Protein AF-A0A7J2VD53-F1 (afdb_monomer)

Secondary structure (DSSP, 8-state):
-EEEEEEEEEEEEEEEEEEEEEEEEEEEEEEEEEEEEEEEEEEEEEEEEEEEEEEEEEEEEEEEEEEEEEEEEESSSPEEEEEEEEEEEEEESEEEEEEEEEEEEE-TT-EEEEEEEEEEEEE--S--EEEEES-EEEEEE-SSPP--

pLDDT: mean 93.85, std 7.73, range [50.12, 98.62]

Nearest PDB structures (foldseek):
  3ljy-assembly2_B  TM=4.224E-01  e=1.407E+00  Parabacteroides distasonis ATCC 8503
  6jlz-assembly1_E  TM=1.731E-01  e=1.948E+00  Schizosaccharomyces pombe 972h-
  3jqy-assembly1_C  TM=2.004E-01  e=5.770E+00  Escherichia coli

Structure (mmCIF, N/CA/C/O backbone):
data_AF-A0A7J2VD53-F1
#
_entry.id   AF-A0A7J2VD53-F1
#
loop_
_atom_site.group_PDB
_atom_site.id
_atom_site.type_symbol
_atom_site.label_atom_id
_atom_site.label_alt_id
_atom_site.label_comp_id
_atom_site.label_asym_id
_atom_site.label_entity_id
_atom_site.label_seq_id
_atom_site.pdbx_PDB_ins_code
_atom_site.Cartn_x
_atom_site.Cartn_y
_atom_site.Cartn_z
_atom_site.occupancy
_atom_site.B_iso_or_equiv
_atom_site.auth_seq_id
_atom_site.auth_comp_id
_atom_site.auth_asym_id
_atom_site.auth_atom_id
_atom_site.pdbx_PDB_model_num
ATOM 1 N N . MET A 1 1 ? 3.029 -14.229 -15.693 1.00 89.62 1 MET A N 1
ATOM 2 C CA . MET A 1 1 ? 3.879 -13.665 -14.631 1.00 89.62 1 MET A CA 1
ATOM 3 C C . MET A 1 1 ? 4.958 -12.843 -15.302 1.00 89.62 1 MET A C 1
ATOM 5 O O . MET A 1 1 ? 5.654 -13.369 -16.166 1.00 89.62 1 MET A O 1
ATOM 9 N N . VAL A 1 2 ? 5.121 -11.593 -14.882 1.00 94.50 2 VAL A N 1
ATOM 10 C CA . VAL A 1 2 ? 6.149 -10.672 -15.372 1.00 94.50 2 VAL A CA 1
ATOM 11 C C . VAL A 1 2 ? 7.094 -10.297 -14.232 1.00 94.50 2 VAL A C 1
ATOM 13 O O . VAL A 1 2 ? 6.665 -9.912 -13.143 1.00 94.50 2 VAL A O 1
ATOM 16 N N . TYR A 1 3 ? 8.395 -10.404 -14.504 1.00 95.19 3 TYR A N 1
ATOM 17 C CA . TYR A 1 3 ? 9.469 -9.974 -13.612 1.00 95.19 3 TYR A CA 1
ATOM 18 C C . TYR A 1 3 ? 10.210 -8.792 -14.235 1.00 95.19 3 TYR A C 1
ATOM 20 O O . TYR A 1 3 ? 10.767 -8.903 -15.326 1.00 95.19 3 TYR A O 1
ATOM 28 N N . LEU A 1 4 ? 10.210 -7.660 -13.538 1.00 94.50 4 LEU A N 1
ATOM 29 C CA . LEU A 1 4 ? 10.828 -6.416 -13.976 1.00 94.50 4 LEU A CA 1
ATOM 30 C C . LEU A 1 4 ? 11.937 -6.040 -12.997 1.00 94.50 4 LEU A C 1
ATOM 32 O O . LEU A 1 4 ? 11.702 -5.931 -11.793 1.00 94.50 4 LEU A O 1
ATOM 36 N N . GLN A 1 5 ? 13.143 -5.813 -13.510 1.00 94.38 5 GLN A N 1
ATOM 37 C CA . GLN A 1 5 ? 14.304 -5.483 -12.691 1.00 94.38 5 GLN A CA 1
ATOM 38 C C . GLN A 1 5 ? 15.022 -4.242 -13.218 1.00 94.38 5 GLN A C 1
ATOM 40 O O . GLN A 1 5 ? 15.177 -4.058 -14.422 1.00 94.38 5 GLN A O 1
ATOM 45 N N . GLY A 1 6 ? 15.511 -3.408 -12.301 1.00 92.88 6 GLY A N 1
ATOM 46 C CA . GLY A 1 6 ? 16.304 -2.228 -12.635 1.00 92.88 6 GLY A CA 1
ATOM 47 C C . GLY A 1 6 ? 15.446 -0.973 -12.760 1.00 92.88 6 GLY A C 1
ATOM 48 O O . GLY A 1 6 ? 14.635 -0.696 -11.879 1.00 92.88 6 GLY A O 1
ATOM 49 N N . TYR A 1 7 ? 15.679 -0.170 -13.799 1.00 93.12 7 TYR A N 1
ATOM 50 C CA . TYR A 1 7 ? 14.905 1.046 -14.060 1.00 93.12 7 TYR A CA 1
ATOM 51 C C . TYR A 1 7 ? 13.794 0.747 -15.068 1.00 93.12 7 TYR A C 1
ATOM 53 O O . TYR A 1 7 ? 14.050 0.592 -16.259 1.00 93.12 7 TYR A O 1
ATOM 61 N N . VAL A 1 8 ? 12.563 0.664 -14.576 1.00 91.69 8 VAL A N 1
ATOM 62 C CA . VAL A 1 8 ? 11.363 0.352 -15.350 1.00 91.69 8 VAL A CA 1
ATOM 63 C C . VAL A 1 8 ? 10.634 1.652 -15.649 1.00 91.69 8 VAL A C 1
ATOM 65 O O . VAL A 1 8 ? 10.169 2.333 -14.732 1.00 91.69 8 VAL A O 1
ATOM 68 N N . ARG A 1 9 ? 10.516 1.993 -16.932 1.00 92.44 9 ARG A N 1
ATOM 69 C CA . ARG A 1 9 ? 9.777 3.169 -17.399 1.00 92.44 9 ARG A CA 1
ATOM 70 C C . ARG A 1 9 ? 8.769 2.749 -18.457 1.00 92.44 9 ARG A C 1
ATOM 72 O O . ARG A 1 9 ? 9.011 2.900 -19.647 1.00 92.44 9 ARG A O 1
ATOM 79 N N . GLU A 1 10 ? 7.650 2.223 -17.987 1.00 83.94 10 GLU A N 1
ATOM 80 C CA . GLU A 1 10 ? 6.592 1.662 -18.824 1.00 83.94 10 GLU A CA 1
ATOM 81 C C . GLU A 1 10 ? 5.295 2.427 -18.614 1.00 83.94 10 GLU A C 1
ATOM 83 O O . GLU A 1 10 ? 4.917 2.722 -17.481 1.00 83.94 10 GLU A O 1
ATOM 88 N N . GLY A 1 11 ? 4.576 2.731 -19.694 1.00 89.75 11 GLY A N 1
ATOM 89 C CA . GLY A 1 11 ? 3.290 3.419 -19.583 1.00 89.75 11 GLY A CA 1
ATOM 90 C C . GLY A 1 11 ? 2.269 2.591 -18.801 1.00 89.75 11 GLY A C 1
ATOM 91 O O . GLY A 1 11 ? 1.622 3.112 -17.894 1.00 89.75 11 GLY A O 1
ATOM 92 N N . ILE A 1 12 ? 2.153 1.306 -19.143 1.00 95.62 12 ILE A N 1
ATOM 93 C CA . ILE A 1 12 ? 1.174 0.371 -18.587 1.00 95.62 12 ILE A CA 1
ATOM 94 C C . ILE A 1 12 ? 1.851 -0.986 -18.399 1.00 95.62 12 ILE A C 1
ATOM 96 O O . ILE A 1 12 ? 2.470 -1.497 -19.328 1.00 95.62 12 ILE A O 1
ATOM 100 N N . ILE A 1 13 ? 1.687 -1.585 -17.224 1.00 96.56 13 ILE A N 1
ATOM 101 C CA . ILE A 1 13 ? 2.142 -2.939 -16.908 1.00 96.56 13 ILE A CA 1
ATOM 102 C C . ILE A 1 13 ? 0.913 -3.745 -16.492 1.00 96.56 13 ILE A C 1
ATOM 104 O O . ILE A 1 13 ? 0.246 -3.410 -15.511 1.00 96.56 13 ILE A O 1
ATOM 108 N N . LYS A 1 14 ? 0.615 -4.804 -17.246 1.00 97.00 14 LYS A N 1
ATOM 109 C CA . LYS A 1 14 ? -0.492 -5.717 -16.963 1.00 97.00 14 LYS A CA 1
ATOM 110 C C . LYS A 1 14 ? -0.043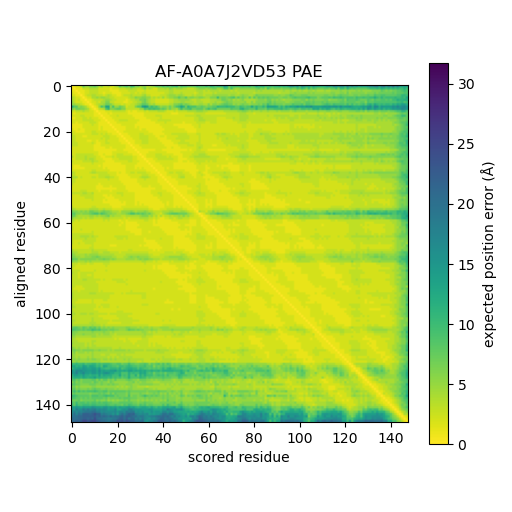 -7.162 -17.114 1.00 97.00 14 LYS A C 1
ATOM 112 O O . LYS A 1 14 ? 0.488 -7.525 -18.159 1.00 97.00 14 LYS A O 1
ATOM 117 N N . ASP A 1 15 ? -0.311 -7.975 -16.102 1.00 97.25 15 ASP A N 1
ATOM 118 C CA . ASP A 1 15 ? -0.114 -9.426 -16.129 1.00 97.25 15 ASP A CA 1
ATOM 119 C C . ASP A 1 15 ? -1.055 -10.084 -15.098 1.00 97.25 15 ASP A C 1
ATOM 121 O O . ASP A 1 15 ? -1.764 -9.401 -14.371 1.00 97.25 15 ASP A O 1
ATOM 125 N N . THR A 1 16 ? -1.077 -11.405 -14.995 1.00 96.81 16 THR A N 1
ATOM 126 C CA . THR A 1 16 ? -1.681 -12.115 -13.863 1.00 96.81 16 THR A CA 1
ATOM 127 C C . THR A 1 16 ? -0.885 -11.888 -12.574 1.00 96.81 16 THR A C 1
ATOM 129 O O . THR A 1 16 ? -1.470 -11.723 -11.505 1.00 96.81 16 THR A O 1
ATOM 132 N N . GLU A 1 17 ? 0.448 -11.849 -12.664 1.00 97.88 17 GLU A N 1
ATOM 133 C CA . GLU A 1 17 ? 1.350 -11.624 -11.527 1.00 97.88 17 GLU A CA 1
ATOM 134 C C . GLU A 1 17 ? 2.509 -10.717 -11.931 1.00 97.88 17 GLU A C 1
ATOM 136 O O . GLU A 1 17 ? 3.153 -10.949 -12.956 1.00 97.88 17 GLU A O 1
ATOM 141 N N . ILE A 1 18 ? 2.796 -9.705 -11.113 1.00 97.88 18 ILE A N 1
ATOM 142 C CA . ILE A 1 18 ? 3.836 -8.708 -11.373 1.00 97.88 18 ILE A CA 1
ATOM 143 C C . ILE A 1 18 ? 4.799 -8.669 -10.194 1.00 97.88 18 ILE A C 1
ATOM 145 O O . ILE A 1 18 ? 4.394 -8.437 -9.056 1.00 97.88 18 ILE A O 1
ATOM 149 N N . ILE A 1 19 ? 6.090 -8.809 -10.480 1.00 97.81 19 ILE A N 1
ATOM 150 C CA . ILE A 1 19 ? 7.163 -8.520 -9.529 1.00 97.81 19 ILE A CA 1
ATOM 151 C C . ILE A 1 19 ? 8.061 -7.446 -10.138 1.00 97.81 19 ILE A C 1
ATOM 153 O O . ILE A 1 19 ? 8.662 -7.662 -11.186 1.00 97.81 19 ILE A O 1
ATOM 157 N N . ALA A 1 20 ? 8.176 -6.300 -9.473 1.00 96.50 20 ALA A N 1
ATOM 158 C CA . ALA A 1 20 ? 9.043 -5.201 -9.873 1.00 96.50 20 ALA A CA 1
ATOM 159 C C . ALA A 1 20 ? 10.076 -4.905 -8.779 1.00 96.50 20 ALA A C 1
ATOM 161 O O . ALA A 1 20 ? 9.727 -4.546 -7.653 1.00 96.50 20 ALA A O 1
ATOM 162 N N . VAL A 1 21 ? 11.360 -5.028 -9.117 1.00 96.94 21 VAL A N 1
ATOM 163 C CA . VAL A 1 21 ? 12.480 -4.765 -8.207 1.00 96.94 21 VAL A CA 1
ATOM 164 C C . VAL A 1 21 ? 13.368 -3.663 -8.776 1.00 96.94 21 VAL A C 1
ATOM 166 O O . VAL A 1 21 ? 13.995 -3.828 -9.821 1.00 96.94 21 VAL A O 1
ATOM 169 N N . GLY A 1 22 ? 13.475 -2.543 -8.063 1.00 94.88 22 GLY A N 1
ATOM 170 C CA . GLY A 1 22 ? 14.305 -1.408 -8.467 1.00 94.88 22 GLY A CA 1
ATOM 171 C C . GLY A 1 22 ? 13.538 -0.092 -8.519 1.00 94.88 22 GLY A C 1
ATOM 172 O O . GLY A 1 22 ? 12.854 0.280 -7.569 1.00 94.88 22 GLY A O 1
ATOM 173 N N . SER A 1 23 ? 13.712 0.675 -9.591 1.00 95.19 23 SER A N 1
ATOM 174 C CA . SER A 1 23 ? 13.026 1.951 -9.771 1.00 95.19 23 SER A CA 1
ATOM 175 C C . SER A 1 23 ? 11.893 1.790 -10.771 1.00 95.19 23 SER A C 1
ATOM 177 O O . SER A 1 23 ? 12.138 1.450 -11.923 1.00 95.19 23 SER A O 1
ATOM 179 N N . LEU A 1 24 ? 10.666 2.045 -10.329 1.00 95.25 24 LEU A N 1
ATOM 180 C CA . LEU A 1 24 ? 9.461 1.932 -11.137 1.00 95.25 24 LEU A CA 1
ATOM 181 C C . LEU A 1 24 ? 8.902 3.320 -11.440 1.00 95.25 24 LEU A C 1
ATOM 183 O O . LEU A 1 24 ? 8.675 4.105 -10.526 1.00 95.25 24 LEU A O 1
ATOM 187 N N . ASN A 1 25 ? 8.661 3.623 -12.709 1.00 96.94 25 ASN A N 1
ATOM 188 C CA . ASN A 1 25 ? 7.918 4.802 -13.133 1.00 96.94 25 ASN A CA 1
ATOM 189 C C . ASN A 1 25 ? 6.858 4.374 -14.148 1.00 96.94 25 ASN A C 1
ATOM 191 O O . ASN A 1 25 ? 7.190 4.083 -15.299 1.00 96.94 25 ASN A O 1
ATOM 195 N N . SER A 1 26 ? 5.604 4.293 -13.706 1.00 96.56 26 SER A N 1
ATOM 196 C CA . SER A 1 26 ? 4.499 3.825 -14.540 1.00 96.56 26 SER A CA 1
ATOM 197 C C . SER A 1 26 ? 3.210 4.591 -14.286 1.00 96.56 26 SER A C 1
ATOM 199 O O . SER A 1 26 ? 2.987 5.092 -13.190 1.00 96.56 26 SER A O 1
ATOM 201 N N . LYS A 1 27 ? 2.331 4.676 -15.288 1.00 97.31 27 LYS A N 1
ATOM 202 C CA . LYS A 1 27 ? 0.990 5.236 -15.070 1.00 97.31 27 LYS A CA 1
ATOM 203 C C . LYS A 1 27 ? 0.054 4.192 -14.471 1.00 97.31 27 LYS A C 1
ATOM 205 O O . LYS A 1 27 ? -0.767 4.517 -13.625 1.00 97.31 27 LYS A O 1
ATOM 210 N N . LEU A 1 28 ? 0.170 2.936 -14.895 1.00 97.62 28 LEU A N 1
ATOM 211 C CA . LEU A 1 28 ? -0.774 1.890 -14.517 1.00 97.62 28 LEU A CA 1
ATOM 212 C C . LEU A 1 28 ? -0.059 0.561 -14.289 1.00 97.62 28 LEU A C 1
ATOM 214 O O . LEU A 1 28 ? 0.579 0.038 -15.198 1.00 97.62 28 LEU A O 1
ATOM 218 N N . VAL A 1 29 ? -0.232 -0.006 -13.098 1.00 97.69 29 VAL A N 1
ATOM 219 C CA . VAL A 1 29 ? 0.224 -1.350 -12.733 1.00 97.69 29 VAL A CA 1
ATOM 220 C C . VAL A 1 29 ? -0.982 -2.154 -12.277 1.00 97.69 29 VAL A C 1
ATOM 222 O O . VAL A 1 29 ? -1.565 -1.863 -11.236 1.00 97.69 29 VAL A O 1
ATOM 225 N N . VAL A 1 30 ? -1.377 -3.158 -13.053 1.00 97.38 30 VAL A N 1
ATOM 226 C CA . VAL A 1 30 ? -2.548 -3.986 -12.739 1.00 97.38 30 VAL A CA 1
ATOM 227 C C . VAL A 1 30 ? -2.165 -5.448 -12.828 1.00 97.38 30 VAL A C 1
ATOM 229 O O . VAL A 1 30 ? -1.721 -5.897 -13.882 1.00 97.38 30 VAL A O 1
ATOM 232 N N . ALA A 1 31 ? -2.374 -6.189 -11.743 1.00 97.06 31 ALA A N 1
ATOM 233 C CA . ALA A 1 31 ? -2.302 -7.640 -11.778 1.00 97.06 31 ALA A CA 1
ATOM 234 C C . ALA A 1 31 ? -3.633 -8.283 -11.410 1.00 97.06 31 ALA A C 1
ATOM 236 O O . ALA A 1 31 ? -4.304 -7.821 -10.489 1.00 97.06 31 ALA A O 1
ATOM 237 N N . ASP A 1 32 ? -3.985 -9.379 -12.080 1.00 94.94 32 ASP A N 1
ATOM 238 C CA . ASP A 1 32 ? -5.192 -10.134 -11.724 1.00 94.94 32 ASP A CA 1
ATOM 239 C C . ASP A 1 32 ? -5.056 -10.760 -10.323 1.00 94.94 32 ASP A C 1
ATOM 241 O O . ASP A 1 32 ? -5.999 -10.727 -9.537 1.00 94.94 32 ASP A O 1
ATOM 245 N N . ASN A 1 33 ? -3.864 -11.265 -9.975 1.00 96.94 33 ASN A N 1
ATOM 246 C CA . ASN A 1 33 ? -3.589 -11.909 -8.689 1.00 96.94 33 ASN A CA 1
ATOM 247 C C . ASN A 1 33 ? -2.711 -11.048 -7.784 1.00 96.94 33 ASN A C 1
ATOM 249 O O . ASN A 1 33 ? -3.177 -10.547 -6.761 1.00 96.94 33 ASN A O 1
ATOM 253 N N . SER A 1 34 ? -1.423 -10.907 -8.111 1.00 97.31 34 SER A N 1
ATOM 254 C CA . SER A 1 34 ? -0.464 -10.304 -7.185 1.00 97.31 34 SER A CA 1
ATOM 255 C C . SER A 1 34 ? 0.450 -9.265 -7.821 1.00 97.31 34 SER A C 1
ATOM 257 O O . SER A 1 34 ? 0.943 -9.437 -8.934 1.00 97.31 34 SER A O 1
ATOM 259 N N . VAL A 1 35 ? 0.687 -8.182 -7.080 1.00 97.94 35 VAL A N 1
ATOM 260 C CA . VAL A 1 35 ? 1.675 -7.148 -7.396 1.00 97.94 35 VAL A CA 1
ATOM 261 C C . VAL A 1 35 ? 2.669 -7.071 -6.247 1.00 97.94 35 VAL A C 1
ATOM 263 O O . VAL A 1 35 ? 2.293 -6.787 -5.111 1.00 97.94 35 VAL A O 1
ATOM 266 N N . VAL A 1 36 ? 3.946 -7.286 -6.539 1.00 98.12 36 VAL A N 1
ATOM 267 C CA . VAL A 1 36 ? 5.047 -7.090 -5.596 1.00 98.12 36 VAL A CA 1
ATOM 268 C C . VAL A 1 36 ? 5.959 -6.004 -6.139 1.00 98.12 36 VAL A C 1
ATOM 270 O O . VAL A 1 36 ? 6.552 -6.165 -7.201 1.00 98.12 36 VAL A O 1
ATOM 273 N N . ILE A 1 37 ? 6.100 -4.901 -5.412 1.00 97.44 37 ILE A N 1
ATOM 274 C CA . ILE A 1 37 ? 7.027 -3.822 -5.754 1.00 97.44 37 ILE A CA 1
ATOM 275 C C . ILE A 1 37 ? 8.009 -3.649 -4.612 1.00 97.44 37 ILE A C 1
ATOM 277 O O . ILE A 1 37 ? 7.619 -3.369 -3.481 1.00 97.44 37 ILE A O 1
ATOM 281 N N . VAL A 1 38 ? 9.295 -3.771 -4.919 1.00 97.00 38 VAL A N 1
ATOM 282 C CA . VAL A 1 38 ? 10.380 -3.538 -3.968 1.00 97.00 38 VAL A CA 1
ATOM 283 C C . VAL A 1 38 ? 11.340 -2.519 -4.560 1.00 97.00 38 VAL A C 1
ATOM 285 O O . VAL A 1 38 ? 12.073 -2.812 -5.505 1.00 97.00 38 VAL A O 1
ATOM 288 N N . GLY A 1 39 ? 11.365 -1.312 -3.998 1.00 95.50 39 GLY A N 1
ATOM 289 C CA . GLY A 1 39 ? 12.326 -0.297 -4.411 1.00 95.50 39 GLY A CA 1
ATOM 290 C C . GLY A 1 39 ? 11.834 1.137 -4.277 1.00 95.50 39 GLY A C 1
ATOM 291 O O . GLY A 1 39 ? 11.637 1.600 -3.160 1.00 95.50 39 GLY A O 1
ATOM 292 N N . SER A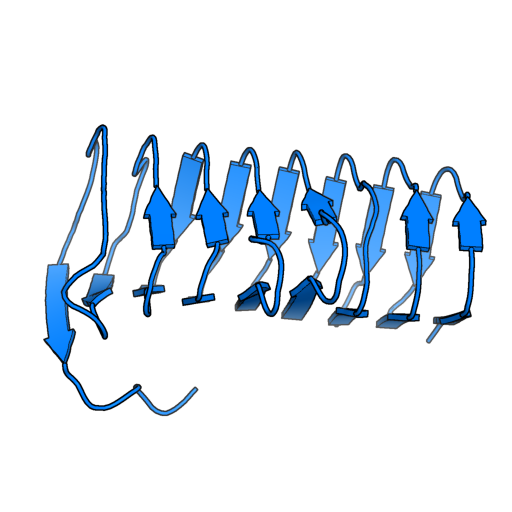 1 40 ? 11.773 1.875 -5.387 1.00 96.25 40 SER A N 1
ATOM 293 C CA . SER A 1 40 ? 11.518 3.327 -5.406 1.00 96.25 40 SER A CA 1
ATOM 294 C C . SER A 1 40 ? 10.824 3.786 -6.688 1.00 96.25 40 SER A C 1
ATOM 296 O O . SER A 1 40 ? 10.798 3.045 -7.666 1.00 96.25 40 SER A O 1
ATOM 298 N N . GLY A 1 41 ? 10.320 5.020 -6.716 1.00 95.94 41 GLY A N 1
ATOM 299 C CA . GLY A 1 41 ? 9.767 5.652 -7.915 1.00 95.94 41 GLY A CA 1
ATOM 300 C C . GLY A 1 41 ? 8.309 6.079 -7.763 1.00 95.94 41 GLY A C 1
ATOM 301 O O . GLY A 1 41 ? 7.922 6.543 -6.692 1.00 95.94 41 GLY A O 1
ATOM 302 N N . ARG A 1 42 ? 7.523 5.983 -8.837 1.00 97.44 42 ARG A N 1
ATOM 303 C CA . ARG A 1 42 ? 6.134 6.448 -8.893 1.00 97.44 42 ARG A CA 1
ATOM 304 C C . ARG A 1 42 ? 5.240 5.504 -9.700 1.00 97.44 42 ARG A C 1
ATOM 306 O O . ARG A 1 42 ? 5.634 5.055 -10.775 1.00 97.44 42 ARG A O 1
ATOM 313 N N . ALA A 1 43 ? 4.030 5.267 -9.205 1.00 97.69 43 ALA A N 1
ATOM 314 C CA . ALA A 1 43 ? 2.924 4.715 -9.976 1.00 97.69 43 ALA A CA 1
ATOM 315 C C . ALA A 1 43 ? 1.676 5.593 -9.808 1.00 97.69 43 ALA A C 1
ATOM 317 O O . ALA A 1 43 ? 1.344 5.946 -8.679 1.00 97.69 43 ALA A O 1
ATOM 318 N N . ASP A 1 44 ? 0.971 5.940 -10.888 1.00 98.25 44 ASP A N 1
ATOM 319 C CA . ASP A 1 44 ? -0.283 6.699 -10.733 1.00 98.25 44 ASP A CA 1
ATOM 320 C C . ASP A 1 44 ? -1.406 5.776 -10.229 1.00 98.25 44 ASP A C 1
ATOM 322 O O . ASP A 1 44 ? -2.117 6.106 -9.286 1.00 98.25 44 ASP A O 1
ATOM 326 N N . VAL A 1 45 ? -1.539 4.575 -10.797 1.00 98.25 45 VAL A N 1
ATOM 327 C CA . VAL A 1 45 ? -2.530 3.583 -10.358 1.00 98.25 45 VAL A CA 1
ATOM 328 C C . VAL A 1 45 ? -1.875 2.223 -10.149 1.00 98.25 45 VAL A C 1
ATOM 330 O O . VAL A 1 45 ? -1.177 1.722 -11.033 1.00 98.25 45 VAL A O 1
ATOM 333 N N . LEU A 1 46 ? -2.150 1.599 -9.003 1.00 98.25 46 LEU A N 1
ATOM 334 C CA . LEU A 1 46 ? -1.777 0.221 -8.697 1.00 98.25 46 LEU A CA 1
ATOM 335 C C . LEU A 1 46 ? -2.999 -0.589 -8.267 1.00 98.25 46 LEU A C 1
ATOM 337 O O . LEU A 1 46 ? -3.717 -0.193 -7.348 1.00 98.25 46 LEU A O 1
ATOM 341 N N . SER A 1 47 ? -3.218 -1.750 -8.886 1.00 98.06 47 SER A N 1
ATOM 342 C CA . SER A 1 47 ? -4.309 -2.643 -8.497 1.00 98.06 47 SER A CA 1
ATOM 343 C C . SER A 1 47 ? -3.966 -4.129 -8.586 1.00 98.06 47 SER A C 1
ATOM 345 O O . SER A 1 47 ? -3.224 -4.552 -9.471 1.00 98.06 47 SER A O 1
ATOM 347 N N . GLY A 1 48 ? -4.528 -4.919 -7.668 1.00 97.56 48 GLY A N 1
ATOM 348 C CA . GLY A 1 48 ? -4.510 -6.382 -7.711 1.00 97.56 48 GLY A CA 1
ATOM 349 C C . GLY A 1 48 ? -5.142 -7.029 -6.479 1.00 97.56 48 GLY A C 1
ATOM 350 O O . GLY A 1 48 ? -5.435 -6.353 -5.494 1.00 97.56 48 GLY A O 1
ATOM 351 N N . LEU A 1 49 ? -5.372 -8.345 -6.499 1.00 97.75 49 LEU A N 1
ATOM 352 C CA . LEU A 1 49 ? -5.955 -9.034 -5.337 1.00 97.75 49 LEU A CA 1
ATOM 353 C C . LEU A 1 49 ? -5.026 -8.993 -4.118 1.00 97.75 49 LEU A C 1
ATOM 355 O O . LEU A 1 49 ? -5.505 -8.773 -3.010 1.00 97.75 49 LEU A O 1
ATOM 359 N N . LYS A 1 50 ? -3.713 -9.144 -4.315 1.00 98.25 50 LYS A N 1
ATOM 360 C CA . LYS A 1 50 ? -2.692 -9.018 -3.268 1.00 98.25 50 LYS A CA 1
ATOM 361 C C . LYS A 1 50 ? -1.585 -8.065 -3.698 1.00 98.25 50 LYS A C 1
ATOM 363 O O . LYS A 1 50 ? -0.903 -8.300 -4.690 1.00 98.25 50 LYS A O 1
ATOM 368 N N . CYS A 1 51 ? -1.352 -7.027 -2.914 1.00 98.56 51 CYS A N 1
ATOM 369 C CA . CYS A 1 51 ? -0.354 -6.010 -3.192 1.00 98.56 51 CYS A CA 1
ATOM 370 C C . CYS A 1 51 ? 0.671 -5.954 -2.061 1.00 98.56 51 CYS A C 1
ATOM 372 O O . CYS A 1 51 ? 0.323 -5.698 -0.911 1.00 98.56 51 CYS A O 1
ATOM 374 N N . ILE A 1 52 ? 1.943 -6.166 -2.383 1.00 98.38 52 ILE A N 1
ATOM 375 C CA . ILE A 1 52 ? 3.061 -6.012 -1.452 1.00 98.38 52 ILE A CA 1
ATOM 376 C C . ILE A 1 52 ? 3.943 -4.895 -1.987 1.00 98.38 52 ILE A C 1
ATOM 378 O O . ILE A 1 52 ? 4.514 -5.013 -3.068 1.00 98.38 52 ILE A O 1
ATOM 382 N N . VAL A 1 53 ? 4.059 -3.806 -1.237 1.00 98.25 53 VAL A N 1
ATOM 383 C CA . VAL A 1 53 ? 4.807 -2.625 -1.659 1.00 98.25 53 VAL A CA 1
ATOM 384 C C . VAL A 1 53 ? 5.806 -2.254 -0.577 1.00 98.25 53 VAL A C 1
ATOM 386 O O . VAL A 1 53 ? 5.436 -1.919 0.548 1.00 98.25 53 VAL A O 1
ATOM 389 N N . ILE A 1 54 ? 7.086 -2.311 -0.930 1.00 97.44 54 ILE A N 1
ATOM 390 C CA . ILE A 1 54 ? 8.198 -2.052 -0.022 1.00 97.44 54 ILE A CA 1
ATOM 391 C C . ILE A 1 54 ? 9.067 -0.933 -0.599 1.00 97.44 54 ILE A C 1
ATOM 393 O O . ILE A 1 54 ? 9.765 -1.115 -1.599 1.00 97.44 54 ILE A O 1
ATOM 397 N N . SER A 1 55 ? 9.051 0.225 0.059 1.00 96.56 55 SER A N 1
ATOM 398 C CA . SER A 1 55 ? 9.953 1.341 -0.232 1.00 96.56 55 SER A CA 1
ATOM 399 C C . SER A 1 55 ? 11.307 1.094 0.438 1.00 96.56 55 SER A C 1
ATOM 401 O O . SER A 1 55 ? 11.378 0.901 1.652 1.00 96.56 55 SER A O 1
ATOM 403 N N . MET A 1 56 ? 12.398 1.072 -0.336 1.00 88.94 56 MET A N 1
ATOM 404 C CA . MET A 1 56 ? 13.733 0.750 0.191 1.00 88.94 56 MET A CA 1
ATOM 405 C C . MET A 1 56 ? 14.533 1.985 0.627 1.00 88.94 56 MET A C 1
ATOM 407 O O . MET A 1 56 ? 14.561 2.331 1.806 1.00 88.94 56 MET A O 1
ATOM 411 N N . LYS A 1 57 ? 15.267 2.606 -0.310 1.00 85.81 57 LYS A N 1
ATOM 412 C CA . LYS A 1 57 ? 16.247 3.681 -0.036 1.00 85.81 57 LYS A CA 1
ATOM 413 C C . LYS A 1 57 ? 15.781 5.070 -0.459 1.00 85.81 57 LYS A C 1
ATOM 415 O O . LYS A 1 57 ? 16.361 6.050 -0.011 1.00 85.81 57 LYS A O 1
ATOM 420 N N . LYS A 1 58 ? 14.833 5.134 -1.387 1.00 91.38 58 LYS A N 1
ATOM 421 C CA . LYS A 1 58 ? 14.285 6.355 -1.976 1.00 91.38 58 LYS A CA 1
ATOM 422 C C . LYS A 1 58 ? 12.771 6.232 -1.951 1.00 91.38 58 LYS A C 1
ATOM 424 O O . LYS A 1 58 ? 12.268 5.112 -1.946 1.00 91.38 58 LYS A O 1
ATOM 429 N N . LEU A 1 59 ? 12.095 7.374 -1.991 1.00 93.00 59 LEU A N 1
ATOM 430 C CA . LEU A 1 59 ? 10.642 7.464 -2.031 1.00 93.00 59 LEU A CA 1
ATOM 431 C C . LEU A 1 59 ? 10.045 6.521 -3.086 1.00 93.00 59 LEU A C 1
ATOM 433 O O . LEU A 1 59 ? 10.519 6.465 -4.226 1.00 93.00 59 LEU A O 1
ATOM 437 N N . LEU A 1 60 ? 8.987 5.822 -2.697 1.00 97.56 60 LEU A N 1
ATOM 438 C CA . LEU A 1 60 ? 8.043 5.187 -3.601 1.00 97.56 60 LEU A CA 1
ATOM 439 C C . LEU A 1 60 ? 6.694 5.871 -3.382 1.00 97.56 60 LEU A C 1
ATOM 441 O O . LEU A 1 60 ? 6.239 5.971 -2.243 1.00 97.56 60 LEU A O 1
ATOM 445 N N . LEU A 1 61 ? 6.107 6.385 -4.456 1.00 98.25 61 LEU A N 1
ATOM 446 C CA . LEU A 1 61 ? 4.833 7.094 -4.449 1.00 98.25 61 LEU A CA 1
ATOM 447 C C . LEU A 1 61 ? 3.816 6.325 -5.288 1.00 98.25 61 LEU A C 1
ATOM 449 O O . LEU A 1 61 ? 4.089 6.008 -6.443 1.00 98.25 61 LEU A O 1
ATOM 453 N N . ILE A 1 62 ? 2.647 6.047 -4.726 1.00 98.44 62 ILE A N 1
ATOM 454 C CA . ILE A 1 62 ? 1.513 5.477 -5.452 1.00 98.44 62 ILE A CA 1
ATOM 455 C C . ILE A 1 62 ? 0.338 6.442 -5.309 1.00 98.44 62 ILE A C 1
ATOM 457 O O . ILE A 1 62 ? -0.142 6.640 -4.199 1.00 98.44 62 ILE A O 1
ATOM 461 N N . GLU A 1 63 ? -0.133 7.064 -6.389 1.00 98.56 63 GLU A N 1
ATOM 462 C CA . GLU A 1 63 ? -1.222 8.053 -6.273 1.00 98.56 63 GLU A CA 1
ATOM 463 C C . GLU A 1 63 ? -2.542 7.380 -5.878 1.00 98.56 63 GLU A C 1
ATOM 465 O O . GLU A 1 63 ? -3.199 7.811 -4.932 1.00 98.56 63 GLU A O 1
ATOM 470 N N . HIS A 1 64 ? -2.895 6.276 -6.543 1.00 98.62 64 HIS A N 1
ATOM 471 C CA . HIS A 1 64 ? -4.123 5.522 -6.298 1.00 98.62 64 HIS A CA 1
ATOM 472 C C . HIS A 1 64 ? -3.844 4.022 -6.196 1.00 98.62 64 HIS A C 1
ATOM 474 O O . HIS A 1 64 ? -3.263 3.418 -7.098 1.00 98.62 64 HIS A O 1
ATOM 480 N N . MET A 1 65 ? -4.288 3.402 -5.106 1.00 98.56 65 MET A N 1
ATOM 481 C CA . MET A 1 65 ? -4.071 1.988 -4.829 1.00 98.56 65 MET A CA 1
ATOM 482 C C . MET A 1 65 ? -5.389 1.278 -4.512 1.00 98.56 65 MET A C 1
ATOM 484 O O . MET A 1 65 ? -6.103 1.659 -3.585 1.00 98.56 65 MET A O 1
ATOM 488 N N . HIS A 1 66 ? -5.694 0.222 -5.269 1.00 98.25 66 HIS A N 1
ATOM 489 C CA . HIS A 1 66 ? -6.914 -0.577 -5.132 1.00 98.25 66 HIS A CA 1
ATOM 490 C C . HIS A 1 66 ? -6.572 -2.058 -5.004 1.00 98.25 66 HIS A C 1
ATOM 492 O O . HIS A 1 66 ? -6.290 -2.714 -6.011 1.00 98.25 66 HIS A O 1
ATOM 498 N N . CYS A 1 67 ? -6.607 -2.591 -3.784 1.00 97.69 67 CYS A N 1
ATOM 499 C CA . CYS A 1 67 ? -6.164 -3.957 -3.520 1.00 97.69 67 CYS A CA 1
ATOM 500 C C . CYS A 1 67 ? -7.173 -4.774 -2.711 1.00 97.69 67 CYS A C 1
ATOM 502 O O . CYS A 1 67 ? -7.965 -4.226 -1.953 1.00 97.69 67 CYS A O 1
ATOM 504 N N . GLY A 1 68 ? -7.157 -6.099 -2.852 1.00 97.88 68 GLY A N 1
ATOM 505 C CA . GLY A 1 68 ? -7.835 -6.967 -1.886 1.00 97.88 68 GLY A CA 1
ATOM 506 C C . GLY A 1 68 ? -7.088 -6.917 -0.554 1.00 97.88 68 GLY A C 1
ATOM 507 O O . GLY A 1 68 ? -7.553 -6.315 0.412 1.00 97.88 68 GLY A O 1
ATOM 508 N N . ASP A 1 69 ? -5.877 -7.460 -0.553 1.00 98.31 69 ASP A N 1
ATOM 509 C CA . ASP A 1 69 ? -4.945 -7.419 0.568 1.00 98.31 69 ASP A CA 1
ATOM 510 C C . ASP A 1 69 ? -3.759 -6.515 0.234 1.00 98.31 69 ASP A C 1
ATOM 512 O O . ASP A 1 69 ? -3.153 -6.647 -0.830 1.00 98.31 69 ASP A O 1
ATOM 516 N N . ALA A 1 70 ? -3.391 -5.622 1.145 1.00 98.38 70 ALA A N 1
ATOM 517 C CA . ALA A 1 70 ? -2.276 -4.700 0.982 1.00 98.38 70 ALA A CA 1
ATOM 518 C C . ALA A 1 70 ? -1.276 -4.831 2.138 1.00 98.38 70 ALA A C 1
ATOM 520 O O . ALA A 1 70 ? -1.648 -4.741 3.305 1.00 98.38 70 ALA A O 1
ATOM 521 N N . VAL A 1 71 ? 0.003 -5.000 1.805 1.00 98.19 71 VAL A N 1
ATOM 522 C CA . VAL A 1 71 ? 1.136 -4.961 2.738 1.00 98.19 71 VAL A CA 1
ATOM 523 C C . VAL A 1 71 ? 2.058 -3.830 2.307 1.00 98.19 71 VAL A C 1
ATOM 525 O O . VAL A 1 71 ? 2.713 -3.917 1.268 1.00 98.19 71 VAL A O 1
ATOM 528 N N . LEU A 1 72 ? 2.093 -2.764 3.098 1.00 98.19 72 LEU A N 1
ATOM 529 C CA . LEU A 1 72 ? 2.759 -1.504 2.787 1.00 98.19 72 LEU A CA 1
ATOM 530 C C . LEU A 1 72 ? 3.876 -1.246 3.794 1.00 98.19 72 LEU A C 1
ATOM 532 O O . LEU A 1 72 ? 3.624 -1.166 4.995 1.00 98.19 72 LEU A O 1
ATOM 536 N N . MET A 1 73 ? 5.117 -1.134 3.327 1.00 96.75 73 MET A N 1
ATOM 537 C CA . MET A 1 73 ? 6.260 -0.946 4.220 1.00 96.75 73 MET A CA 1
ATOM 538 C C . MET A 1 73 ? 7.262 0.068 3.677 1.00 96.75 73 MET A C 1
ATOM 540 O O . MET A 1 73 ? 7.858 -0.127 2.620 1.00 96.75 73 MET A O 1
ATOM 544 N N . GLY A 1 74 ? 7.511 1.127 4.444 1.00 95.75 74 GLY A N 1
ATOM 545 C CA . GLY A 1 74 ? 8.711 1.947 4.294 1.00 95.75 74 GLY A CA 1
ATOM 546 C C . GLY A 1 74 ? 9.887 1.366 5.080 1.00 95.75 74 GLY A C 1
ATOM 547 O O . GLY A 1 74 ? 9.723 0.979 6.235 1.00 95.75 74 GLY A O 1
ATOM 548 N N . LEU A 1 75 ? 11.082 1.322 4.483 1.00 91.62 75 LEU A N 1
ATOM 549 C CA . LEU A 1 75 ? 12.319 0.942 5.179 1.00 91.62 75 LEU A CA 1
ATOM 550 C C . LEU A 1 75 ? 13.117 2.175 5.602 1.00 91.62 75 LEU A C 1
ATOM 552 O O . LEU A 1 75 ? 13.021 2.609 6.749 1.00 91.62 75 LEU A O 1
ATOM 556 N N . LYS A 1 76 ? 13.911 2.765 4.699 1.00 91.12 76 LYS A N 1
ATOM 557 C CA . LYS A 1 76 ? 14.665 3.993 4.996 1.00 91.12 76 LYS A CA 1
ATOM 558 C C . LYS A 1 76 ? 13.774 5.220 4.839 1.00 91.12 76 LYS A C 1
ATOM 560 O O . LYS A 1 76 ? 13.641 5.990 5.787 1.00 91.12 76 LYS A O 1
ATOM 565 N N . GLU A 1 77 ? 13.134 5.330 3.683 1.00 89.69 77 GLU A N 1
ATOM 566 C CA . GLU A 1 77 ? 12.162 6.374 3.358 1.00 89.69 77 GLU A CA 1
ATOM 567 C C . GLU A 1 77 ? 10.736 5.848 3.548 1.00 89.69 77 GLU A C 1
ATOM 569 O O . GLU A 1 77 ? 10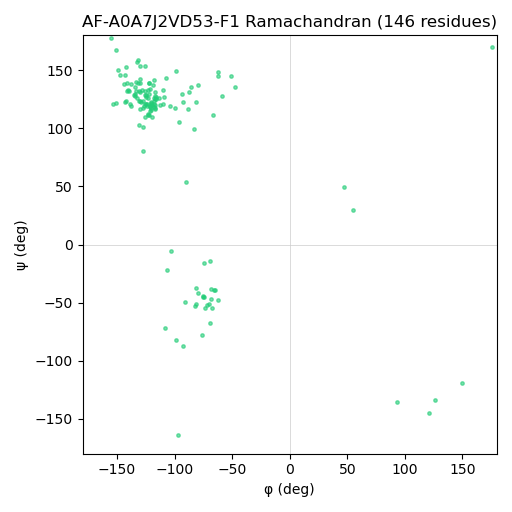.505 4.647 3.352 1.00 89.69 77 GLU A O 1
ATOM 574 N N . PRO A 1 78 ? 9.773 6.709 3.922 1.00 92.81 78 PRO A N 1
ATOM 575 C CA . PRO A 1 78 ? 8.379 6.305 3.969 1.00 92.81 78 PRO A CA 1
ATOM 576 C C . PRO A 1 78 ? 7.879 5.900 2.576 1.00 92.81 78 PRO A C 1
ATOM 578 O O . PRO A 1 78 ? 8.327 6.416 1.548 1.00 92.81 78 PRO A O 1
ATOM 581 N N . LEU A 1 79 ? 6.941 4.959 2.548 1.00 97.56 79 LEU A N 1
ATOM 582 C CA . LEU A 1 79 ? 6.092 4.734 1.380 1.00 97.56 79 LEU A CA 1
ATOM 583 C C . LEU A 1 79 ? 4.978 5.786 1.393 1.00 97.56 79 LEU A C 1
ATOM 585 O O . LEU A 1 79 ? 4.421 6.063 2.453 1.00 97.56 79 LEU A O 1
ATOM 589 N N . VAL A 1 80 ? 4.654 6.376 0.245 1.00 98.31 80 VAL A N 1
ATOM 590 C CA . VAL A 1 80 ? 3.570 7.361 0.139 1.00 98.31 80 VAL A CA 1
ATOM 591 C C . VAL A 1 80 ? 2.479 6.808 -0.759 1.00 98.31 80 VAL A C 1
ATOM 593 O O . VAL A 1 80 ? 2.750 6.404 -1.889 1.00 98.31 80 VAL A O 1
ATOM 596 N N . VAL A 1 81 ? 1.248 6.808 -0.256 1.00 98.56 81 VAL A N 1
ATOM 597 C CA . VAL A 1 81 ? 0.053 6.431 -1.009 1.00 98.56 81 VAL A CA 1
ATOM 598 C C . VAL A 1 81 ? -0.957 7.575 -0.950 1.00 98.56 81 VAL A C 1
ATOM 600 O O . VAL A 1 81 ? -1.367 7.976 0.135 1.00 98.56 81 VAL A O 1
ATOM 603 N N . GLY A 1 82 ? -1.354 8.129 -2.095 1.00 98.56 82 GLY A N 1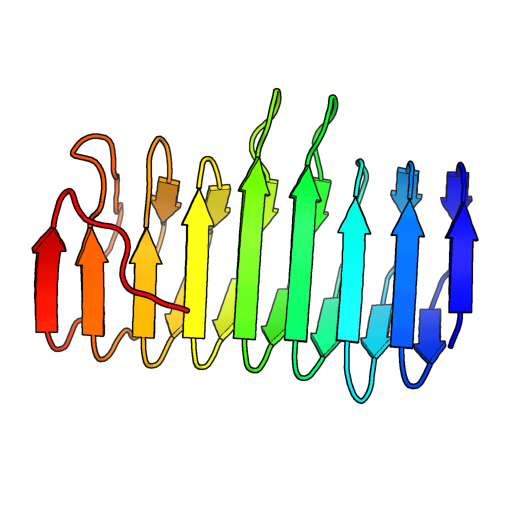
ATOM 604 C CA . GLY A 1 82 ? -2.305 9.244 -2.151 1.00 98.56 82 GLY A CA 1
ATOM 605 C C . GLY A 1 82 ? -3.707 8.819 -1.708 1.00 98.56 82 GLY A C 1
ATOM 606 O O . GLY A 1 82 ? -4.276 9.375 -0.769 1.00 98.56 82 GLY A O 1
ATOM 607 N N . SER A 1 83 ? -4.248 7.781 -2.339 1.00 98.56 83 SER A N 1
ATOM 608 C CA . SER A 1 83 ? -5.530 7.171 -1.996 1.00 98.56 83 SER A CA 1
ATOM 609 C C . SER A 1 83 ? -5.420 5.656 -1.974 1.00 98.56 83 SER A C 1
ATOM 611 O O . SER A 1 83 ? -4.920 5.053 -2.922 1.00 98.56 83 SER A O 1
ATOM 613 N N . LEU A 1 84 ? -5.883 5.043 -0.888 1.00 98.62 84 LEU A N 1
ATOM 614 C CA . LEU A 1 84 ? -5.814 3.608 -0.663 1.00 98.62 84 LEU A CA 1
ATOM 615 C C . LEU A 1 84 ? -7.198 3.046 -0.362 1.00 98.62 84 LEU A C 1
ATOM 617 O O . LEU A 1 84 ? -7.820 3.405 0.637 1.00 98.62 84 LEU A O 1
ATOM 621 N N . ARG A 1 85 ? -7.625 2.099 -1.197 1.00 98.62 85 ARG A N 1
ATOM 622 C CA . ARG A 1 85 ? -8.783 1.246 -0.952 1.00 98.62 85 ARG A CA 1
ATOM 623 C C . ARG A 1 85 ? -8.331 -0.205 -0.848 1.00 98.62 85 ARG A C 1
ATOM 625 O O . ARG A 1 85 ? -7.807 -0.752 -1.821 1.00 98.62 85 ARG A O 1
ATOM 632 N N . ALA A 1 86 ? -8.537 -0.816 0.311 1.00 98.25 86 ALA A N 1
ATOM 633 C CA . ALA A 1 86 ? -8.182 -2.208 0.567 1.00 98.25 86 ALA A CA 1
ATOM 634 C C . ALA A 1 86 ? -9.339 -2.974 1.222 1.00 98.25 86 ALA A C 1
ATOM 636 O O . ALA A 1 86 ? -10.190 -2.362 1.847 1.00 98.25 86 ALA A O 1
ATOM 637 N N . ARG A 1 87 ? -9.383 -4.306 1.141 1.00 97.88 87 ARG A N 1
ATOM 638 C CA . ARG A 1 87 ? -10.187 -5.087 2.105 1.00 97.88 87 ARG A CA 1
ATOM 639 C C . ARG A 1 87 ? -9.406 -5.262 3.396 1.00 97.88 87 ARG A C 1
ATOM 641 O O . ARG A 1 87 ? -9.896 -4.938 4.469 1.00 97.88 87 ARG A O 1
ATOM 648 N N . ARG A 1 88 ? -8.158 -5.726 3.287 1.00 98.00 88 ARG A N 1
ATOM 649 C CA . ARG A 1 88 ? -7.240 -5.898 4.419 1.00 98.00 88 ARG A CA 1
ATOM 650 C C . ARG A 1 88 ? -5.958 -5.121 4.184 1.00 98.00 88 ARG A C 1
ATOM 652 O O . ARG A 1 88 ? -5.353 -5.228 3.121 1.00 98.00 88 ARG A O 1
ATOM 659 N N . LEU A 1 89 ? -5.523 -4.373 5.186 1.00 97.88 89 LEU A N 1
ATOM 660 C CA . LEU A 1 89 ? -4.310 -3.569 5.136 1.00 97.88 89 LEU A CA 1
ATOM 661 C C . LEU A 1 89 ? -3.387 -3.908 6.305 1.00 97.88 89 LEU A C 1
ATOM 663 O O . LEU A 1 89 ? -3.805 -3.874 7.456 1.00 97.88 89 LEU A O 1
ATOM 667 N N . TYR A 1 90 ? -2.112 -4.127 6.011 1.00 96.75 90 TYR A N 1
ATOM 668 C CA . TYR A 1 90 ? -1.015 -3.898 6.940 1.00 96.75 90 TYR A CA 1
ATOM 669 C C . TYR A 1 90 ? -0.159 -2.749 6.414 1.00 96.75 90 TYR A C 1
ATOM 671 O O . TYR A 1 90 ? 0.312 -2.804 5.277 1.00 96.75 90 TYR A O 1
ATOM 679 N N . ALA A 1 91 ? 0.075 -1.729 7.233 1.00 96.75 91 ALA A N 1
ATOM 680 C CA . ALA A 1 91 ? 0.963 -0.630 6.887 1.00 96.75 91 ALA A CA 1
ATOM 681 C C . ALA A 1 91 ? 1.969 -0.353 8.005 1.00 96.75 91 ALA A C 1
ATOM 683 O O . ALA A 1 91 ? 1.622 -0.339 9.183 1.00 96.75 91 ALA A O 1
ATOM 684 N N . ARG A 1 92 ? 3.219 -0.091 7.623 1.00 95.12 92 ARG A N 1
ATOM 685 C CA . ARG A 1 92 ? 4.294 0.376 8.506 1.00 95.12 92 ARG A CA 1
ATOM 686 C C . ARG A 1 92 ? 5.086 1.461 7.794 1.00 95.12 92 ARG A C 1
ATOM 688 O O . ARG A 1 92 ? 5.383 1.320 6.605 1.00 95.12 92 ARG A O 1
ATOM 695 N N . LYS A 1 93 ? 5.450 2.531 8.502 1.00 95.25 93 LYS A N 1
ATOM 696 C CA . LYS A 1 93 ? 6.254 3.642 7.973 1.00 95.25 93 LYS A CA 1
ATOM 697 C C . LYS A 1 93 ? 5.729 4.120 6.613 1.00 95.25 93 LYS A C 1
ATOM 699 O O . LYS A 1 93 ? 6.447 4.179 5.614 1.00 95.25 93 LYS A O 1
ATOM 704 N N . THR A 1 94 ? 4.423 4.356 6.566 1.00 96.94 94 THR A N 1
ATOM 705 C CA . THR A 1 94 ? 3.680 4.676 5.346 1.00 96.94 94 THR A CA 1
ATOM 706 C C . THR A 1 94 ? 2.820 5.909 5.591 1.00 96.94 94 THR A C 1
ATOM 708 O O . THR A 1 94 ? 2.117 5.982 6.599 1.00 96.94 94 THR A O 1
ATOM 711 N N . TYR A 1 95 ? 2.874 6.861 4.665 1.00 97.75 95 TYR A N 1
ATOM 712 C CA . TYR A 1 95 ? 1.966 7.999 4.598 1.00 97.75 95 TYR A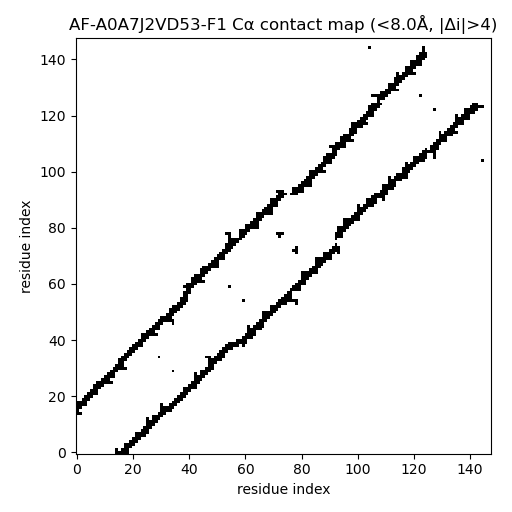 CA 1
ATOM 713 C C . TYR A 1 95 ? 0.804 7.669 3.665 1.00 97.75 95 TYR A C 1
ATOM 715 O O . TYR A 1 95 ? 1.032 7.246 2.531 1.00 97.75 95 TYR A O 1
ATOM 723 N N . ILE A 1 96 ? -0.423 7.886 4.125 1.00 98.38 96 ILE A N 1
ATOM 724 C CA . ILE A 1 96 ? -1.647 7.603 3.381 1.00 98.38 96 ILE A CA 1
ATOM 725 C C . ILE A 1 96 ? -2.498 8.875 3.346 1.00 98.38 96 ILE A C 1
ATOM 727 O O . ILE A 1 96 ? -2.905 9.378 4.389 1.00 98.38 96 ILE A O 1
ATOM 731 N N . GLY A 1 97 ? -2.782 9.407 2.158 1.00 98.38 97 GLY A N 1
ATOM 732 C CA . GLY A 1 97 ? -3.613 10.606 2.011 1.00 98.38 97 GLY A CA 1
ATOM 733 C C . GLY A 1 97 ? -5.085 10.341 2.355 1.00 98.38 97 GLY A C 1
ATOM 734 O O . GLY A 1 97 ? -5.680 11.029 3.180 1.00 98.38 97 GLY A O 1
ATOM 735 N N . SER A 1 98 ? -5.674 9.302 1.766 1.00 98.38 98 SER A N 1
ATOM 736 C CA . SER A 1 98 ? -7.028 8.833 2.088 1.00 98.38 98 SER A CA 1
ATOM 737 C C . SER A 1 98 ? -7.062 7.317 2.234 1.00 98.38 98 SER A C 1
ATOM 739 O O . SER A 1 98 ? -6.468 6.607 1.421 1.00 98.38 98 SER A O 1
ATOM 741 N N . LEU A 1 99 ? -7.741 6.827 3.273 1.00 98.50 99 LEU A N 1
ATOM 742 C CA . LEU A 1 99 ? -7.825 5.403 3.594 1.00 98.50 99 LEU A CA 1
ATOM 743 C C . LEU A 1 99 ? -9.280 4.924 3.671 1.00 98.50 99 LEU A C 1
ATOM 745 O O . LEU A 1 99 ? -10.044 5.381 4.522 1.00 98.50 99 LEU A O 1
ATOM 749 N N . GLU A 1 100 ? -9.617 3.951 2.824 1.00 98.50 100 GLU A N 1
ATOM 750 C CA . GLU A 1 100 ? -10.805 3.101 2.928 1.00 98.50 100 GLU A CA 1
ATOM 751 C C . GLU A 1 100 ? -10.367 1.637 3.098 1.00 98.50 100 GLU A C 1
ATOM 753 O O . GLU A 1 100 ? -9.663 1.100 2.237 1.00 98.50 100 GLU A O 1
ATOM 758 N N . ALA A 1 101 ? -10.768 0.981 4.188 1.00 97.94 101 ALA A N 1
ATOM 759 C CA . ALA A 1 101 ? -10.489 -0.438 4.393 1.00 97.94 101 ALA A CA 1
ATOM 760 C C . ALA A 1 101 ? -11.558 -1.164 5.212 1.00 97.94 101 ALA A C 1
ATOM 762 O O . ALA A 1 101 ? -12.144 -0.575 6.107 1.00 97.94 101 ALA A O 1
ATOM 763 N N . ASP A 1 102 ? -11.773 -2.456 4.977 1.00 97.88 102 ASP A N 1
ATOM 764 C CA . ASP A 1 102 ? -12.632 -3.242 5.876 1.00 97.88 102 ASP A CA 1
ATOM 765 C C . ASP A 1 102 ? -11.858 -3.529 7.181 1.00 97.88 102 ASP A C 1
ATOM 767 O O . ASP A 1 102 ? -12.342 -3.301 8.286 1.00 97.88 102 ASP A O 1
ATOM 771 N N . TYR A 1 103 ? -10.589 -3.932 7.062 1.00 97.12 103 TYR A N 1
ATOM 772 C CA . TYR A 1 103 ? -9.682 -4.160 8.185 1.00 97.12 103 TYR A CA 1
ATOM 773 C C . TYR A 1 103 ? -8.312 -3.520 7.948 1.00 97.12 103 TYR A C 1
ATOM 775 O O . TYR A 1 103 ? -7.693 -3.737 6.904 1.00 97.12 103 TYR A O 1
ATOM 783 N N . ALA A 1 104 ? -7.790 -2.783 8.928 1.00 96.50 104 ALA A N 1
ATOM 784 C CA . ALA A 1 104 ? -6.465 -2.174 8.845 1.00 96.50 104 ALA A CA 1
ATOM 785 C C . ALA A 1 104 ? -5.615 -2.426 10.094 1.00 96.50 104 ALA A C 1
ATOM 787 O O . ALA A 1 104 ? -6.076 -2.302 11.223 1.00 96.50 104 ALA A O 1
ATOM 788 N N . VAL A 1 105 ? -4.335 -2.714 9.891 1.00 95.56 105 VAL A N 1
ATOM 789 C CA . VAL A 1 105 ? -3.319 -2.812 10.938 1.00 95.56 105 VAL A CA 1
ATOM 790 C C . VAL A 1 105 ? -2.246 -1.791 10.635 1.00 95.56 105 VAL A C 1
ATOM 792 O O . VAL A 1 105 ? -1.563 -1.886 9.614 1.00 95.56 105 VAL A O 1
ATOM 795 N N . LEU A 1 106 ? -2.101 -0.813 11.519 1.00 94.69 106 LEU A N 1
ATOM 796 C CA . LEU A 1 106 ? -1.110 0.242 11.366 1.00 94.69 106 LEU A CA 1
ATOM 797 C C . LEU A 1 106 ? -0.011 0.064 12.415 1.00 94.69 106 LEU A C 1
ATOM 799 O O . LEU A 1 106 ? -0.280 0.031 13.616 1.00 94.69 106 LEU A O 1
ATOM 803 N N . GLY A 1 107 ? 1.222 -0.089 11.942 1.00 91.56 107 GLY A N 1
ATOM 804 C CA . GLY A 1 107 ? 2.436 -0.165 12.750 1.00 91.56 107 GLY A CA 1
ATOM 805 C C . GLY A 1 107 ? 3.155 1.178 12.857 1.00 91.56 107 GLY A C 1
ATOM 806 O O . GLY A 1 107 ? 2.593 2.222 12.553 1.00 91.56 107 GLY A O 1
ATOM 807 N N . GLU A 1 108 ? 4.420 1.149 13.276 1.00 90.81 108 GLU A N 1
ATOM 808 C CA . GLU A 1 108 ? 5.199 2.363 13.559 1.00 90.81 108 GLU A CA 1
ATOM 809 C C . GLU A 1 108 ? 5.170 3.388 12.412 1.00 90.81 108 GLU A C 1
ATOM 811 O O . GLU A 1 108 ? 5.218 3.023 11.231 1.00 90.81 108 GLU A O 1
ATOM 816 N N . LEU A 1 109 ? 5.185 4.677 12.769 1.00 91.81 109 LEU A N 1
ATOM 817 C CA . LEU A 1 109 ? 5.397 5.793 11.841 1.00 91.81 109 LEU A CA 1
ATOM 818 C C . LEU A 1 109 ? 4.417 5.816 10.658 1.00 91.81 109 LEU A C 1
ATOM 820 O O . LEU A 1 109 ? 4.759 6.267 9.561 1.00 91.81 109 LEU A O 1
ATOM 824 N N . CYS A 1 110 ? 3.203 5.310 10.865 1.00 94.19 110 CYS A N 1
ATOM 825 C CA . CYS A 1 110 ? 2.123 5.439 9.904 1.00 94.19 110 CYS A CA 1
ATOM 826 C C . CYS A 1 110 ? 1.351 6.741 10.129 1.00 94.19 110 CYS A C 1
ATOM 828 O O . CYS A 1 110 ? 0.948 7.072 11.245 1.00 94.19 110 CYS A O 1
ATOM 830 N N . ILE A 1 111 ? 1.141 7.470 9.035 1.00 95.25 111 ILE A N 1
ATOM 831 C CA . ILE A 1 111 ? 0.401 8.729 9.015 1.00 95.25 111 ILE A CA 1
ATOM 832 C C . ILE A 1 111 ? -0.758 8.569 8.040 1.00 95.25 111 ILE A C 1
ATOM 834 O O . ILE A 1 111 ? -0.545 8.150 6.904 1.00 95.25 111 ILE A O 1
ATOM 838 N N . VAL A 1 112 ? -1.964 8.918 8.474 1.00 96.88 112 VAL A N 1
ATOM 839 C CA . VAL A 1 112 ? -3.165 8.932 7.639 1.00 96.88 112 VAL A CA 1
ATOM 840 C C . VAL A 1 112 ? -3.777 10.328 7.685 1.00 96.88 112 VAL A C 1
ATOM 842 O O . VAL A 1 112 ? -4.170 10.813 8.744 1.00 96.88 112 VAL A O 1
ATOM 845 N N . ASP A 1 113 ? -3.876 11.000 6.545 1.00 97.69 113 ASP A N 1
ATOM 846 C CA . ASP A 1 113 ? -4.477 12.334 6.501 1.00 97.69 113 ASP A CA 1
ATOM 847 C C . ASP A 1 113 ? -5.991 12.258 6.698 1.00 97.69 113 ASP A C 1
ATOM 849 O O . ASP A 1 113 ? -6.536 12.925 7.576 1.00 97.69 113 ASP A O 1
ATOM 853 N N . VAL A 1 114 ? -6.674 11.420 5.919 1.00 97.88 114 VAL A N 1
ATOM 854 C CA . VAL A 1 114 ? -8.124 11.247 6.023 1.00 97.88 114 VAL A CA 1
ATOM 855 C C . VAL A 1 114 ? -8.481 9.770 6.111 1.00 97.88 114 VAL A C 1
ATOM 857 O O . VAL A 1 114 ? -8.269 9.000 5.175 1.00 97.88 114 VAL A O 1
ATOM 860 N N . LEU A 1 115 ? -9.070 9.374 7.237 1.00 96.50 115 LEU A N 1
ATOM 861 C CA . LEU A 1 115 ? -9.727 8.079 7.372 1.00 96.50 115 LEU A CA 1
ATOM 862 C C . LEU A 1 115 ? -11.151 8.194 6.810 1.00 96.50 115 LEU A C 1
ATOM 864 O O . LEU A 1 115 ? -12.035 8.733 7.479 1.00 96.50 115 LEU A O 1
ATOM 868 N N . GLU A 1 116 ? -11.363 7.742 5.572 1.00 97.00 116 GLU A N 1
ATOM 869 C CA . GLU A 1 116 ? -12.658 7.844 4.882 1.00 97.00 116 GLU A CA 1
ATOM 870 C C . GLU A 1 116 ? -13.666 6.845 5.456 1.00 97.00 116 GLU A C 1
ATOM 872 O O . GLU A 1 116 ? -14.738 7.241 5.914 1.00 97.00 116 GLU A O 1
ATOM 877 N N . ARG A 1 117 ? -13.300 5.558 5.478 1.00 96.75 117 ARG A N 1
ATOM 878 C CA . ARG A 1 117 ? -14.072 4.483 6.116 1.00 96.75 117 ARG A CA 1
ATOM 879 C C . ARG A 1 117 ? -13.143 3.354 6.524 1.00 96.75 117 ARG A C 1
ATOM 881 O O . ARG A 1 117 ? -12.500 2.766 5.658 1.00 96.75 117 ARG A O 1
ATOM 888 N N . VAL A 1 118 ? -13.110 3.021 7.811 1.00 96.19 118 VAL A N 1
ATOM 889 C CA . VAL A 1 118 ? -12.514 1.761 8.270 1.00 96.19 118 VAL A CA 1
ATOM 890 C C . VAL A 1 118 ? -13.447 1.022 9.214 1.00 96.19 118 VAL A C 1
ATOM 892 O O . VAL A 1 118 ? -13.834 1.586 10.239 1.00 96.19 118 VAL A O 1
ATOM 895 N N . ASP A 1 119 ? -13.795 -0.226 8.891 1.00 96.88 119 ASP A N 1
ATOM 896 C CA . ASP A 1 119 ? -14.733 -0.998 9.718 1.00 96.88 119 ASP A CA 1
ATOM 897 C C . ASP A 1 119 ? -14.048 -1.484 11.004 1.00 96.88 119 ASP A C 1
ATOM 899 O O . ASP A 1 119 ? -14.594 -1.319 12.096 1.00 96.88 119 ASP A O 1
ATOM 903 N N . GLU A 1 120 ? -12.816 -1.996 10.913 1.00 96.25 120 GLU A N 1
ATOM 904 C CA . GLU A 1 120 ? -11.989 -2.335 12.074 1.00 96.25 120 GLU A CA 1
ATOM 905 C C . GLU A 1 120 ? -10.513 -1.949 11.883 1.00 96.25 120 GLU A C 1
ATOM 907 O O . GLU A 1 120 ? -9.884 -2.264 10.874 1.00 96.25 120 GLU A O 1
ATOM 912 N N . ILE A 1 121 ? -9.929 -1.283 12.882 1.00 93.94 121 ILE A N 1
ATOM 913 C CA . ILE A 1 121 ? -8.516 -0.897 12.894 1.00 93.94 121 ILE A CA 1
ATOM 914 C C . ILE A 1 121 ? -7.792 -1.462 14.118 1.00 93.94 121 ILE A C 1
ATOM 916 O O . ILE A 1 121 ? -8.317 -1.457 15.232 1.00 93.94 121 ILE A O 1
ATOM 920 N N . THR A 1 122 ? -6.569 -1.948 13.921 1.00 93.31 122 THR A N 1
ATOM 921 C CA . THR A 1 122 ? -5.653 -2.361 14.988 1.00 93.31 122 THR A CA 1
ATOM 922 C C . THR A 1 122 ? -4.395 -1.511 14.948 1.00 93.31 122 THR A C 1
ATOM 924 O O . THR A 1 122 ? -3.678 -1.466 13.948 1.00 93.31 122 THR A O 1
ATOM 927 N N . PHE A 1 123 ? -4.102 -0.867 16.065 1.00 89.44 123 PHE A N 1
ATOM 928 C CA . PHE A 1 123 ? -2.882 -0.104 16.262 1.00 89.44 123 PHE A CA 1
ATOM 929 C C . PHE A 1 123 ? -1.817 -0.998 16.895 1.00 89.44 123 PHE A C 1
ATOM 931 O O . PHE A 1 123 ? -2.043 -1.562 17.968 1.00 89.44 123 PHE A O 1
ATOM 938 N N . ALA A 1 124 ? -0.672 -1.127 16.226 1.00 85.31 124 ALA A N 1
ATOM 939 C CA . ALA A 1 124 ? 0.461 -1.915 16.707 1.00 85.31 124 ALA A CA 1
ATOM 940 C C . ALA A 1 124 ? 1.602 -1.064 17.288 1.00 85.31 124 ALA A C 1
ATOM 942 O O . ALA A 1 124 ? 2.560 -1.613 17.826 1.00 85.31 124 ALA A O 1
ATOM 943 N N . ASP A 1 125 ? 1.499 0.264 17.197 1.00 84.56 125 ASP A N 1
ATOM 944 C CA . ASP A 1 125 ? 2.490 1.215 17.697 1.00 84.56 125 ASP A CA 1
ATOM 945 C C . ASP A 1 125 ? 1.800 2.510 18.174 1.00 84.56 125 ASP A C 1
ATOM 947 O O . ASP A 1 125 ? 0.782 2.897 17.593 1.00 84.56 125 ASP A O 1
ATOM 951 N N . PRO A 1 126 ? 2.300 3.188 19.225 1.00 76.25 126 PRO A N 1
ATOM 952 C CA . PRO A 1 126 ? 1.722 4.449 19.694 1.00 76.25 126 PRO A CA 1
ATOM 953 C C . PRO A 1 126 ? 2.037 5.661 18.796 1.00 76.25 126 PRO A C 1
ATOM 955 O O . PRO A 1 126 ? 1.367 6.683 18.919 1.00 76.25 126 PRO A O 1
ATOM 958 N N . HIS A 1 127 ? 3.018 5.586 17.889 1.00 82.38 127 HIS A N 1
ATOM 959 C CA . HIS A 1 127 ? 3.424 6.685 17.002 1.00 82.38 127 HIS A CA 1
ATOM 960 C C . HIS A 1 127 ? 2.641 6.667 15.685 1.00 82.38 127 HIS A C 1
ATOM 962 O O . HIS A 1 127 ? 3.208 6.646 14.588 1.00 82.38 127 HIS A O 1
ATOM 968 N N . LEU A 1 128 ? 1.318 6.664 15.818 1.00 84.81 128 LEU A N 1
ATOM 969 C CA . LEU A 1 128 ? 0.367 6.766 14.720 1.00 84.81 128 LEU A CA 1
ATOM 970 C C . LEU A 1 128 ? -0.289 8.137 14.729 1.00 84.81 128 LEU A C 1
ATOM 972 O O . LEU A 1 128 ? -0.588 8.684 15.790 1.00 84.81 128 LEU A O 1
ATOM 976 N N . TYR A 1 129 ? -0.543 8.685 13.544 1.00 88.31 129 TYR A N 1
ATOM 977 C CA . TYR A 1 129 ? -1.154 10.002 13.424 1.00 88.31 129 TYR A CA 1
ATOM 978 C C . TYR A 1 129 ? -2.271 10.021 12.383 1.00 88.31 129 TYR A C 1
ATOM 980 O O . TYR A 1 129 ? -2.060 9.639 11.233 1.00 88.31 129 TYR A O 1
ATOM 988 N N . PHE A 1 130 ? -3.441 10.513 12.800 1.00 90.12 130 PHE A N 1
ATOM 989 C CA . PHE A 1 130 ? -4.600 10.761 11.946 1.00 90.12 130 PHE A CA 1
ATOM 990 C C . PHE A 1 130 ? -4.919 12.253 11.952 1.00 90.12 130 PHE A C 1
ATOM 992 O O . PHE A 1 130 ? -5.127 12.812 13.030 1.00 90.12 130 PHE A O 1
ATOM 999 N N . LYS A 1 131 ? -4.987 12.907 10.785 1.00 92.69 131 LYS A N 1
ATOM 1000 C CA . LYS A 1 131 ? -5.403 14.324 10.740 1.00 92.69 131 LYS A CA 1
ATOM 1001 C C . LYS A 1 131 ? -6.919 14.475 10.828 1.00 92.69 131 LYS A C 1
ATOM 1003 O O . LYS A 1 131 ? -7.400 15.375 11.510 1.00 92.69 131 LYS A O 1
ATOM 1008 N N . ASN A 1 132 ? -7.668 13.622 10.133 1.00 94.69 132 ASN A N 1
ATOM 1009 C CA . ASN A 1 132 ? -9.124 13.667 10.092 1.00 94.69 132 ASN A CA 1
ATOM 1010 C C . ASN A 1 132 ? -9.714 12.251 10.043 1.00 94.69 132 ASN A C 1
ATOM 1012 O O . ASN A 1 132 ? -9.218 11.385 9.321 1.00 94.69 132 ASN A O 1
ATOM 1016 N N . ILE A 1 133 ? -10.783 12.022 10.804 1.00 95.00 133 ILE A N 1
ATOM 1017 C CA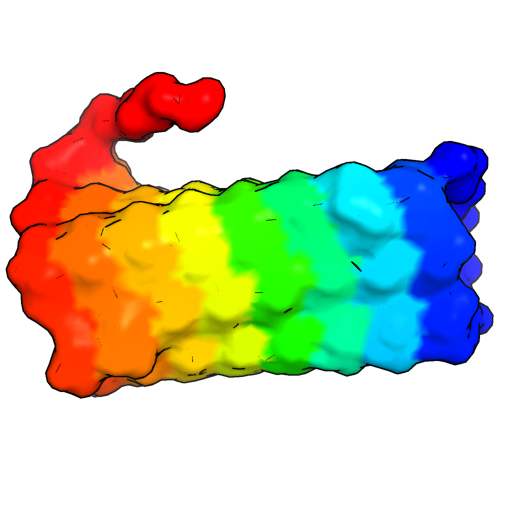 . ILE A 1 133 ? -11.491 10.744 10.883 1.00 95.00 133 ILE A CA 1
ATOM 1018 C C . ILE A 1 133 ? -12.953 10.992 10.520 1.00 95.00 133 ILE A C 1
ATOM 1020 O O . ILE A 1 133 ? -13.667 11.654 11.270 1.00 95.00 133 ILE A O 1
ATOM 1024 N N . LYS A 1 134 ? -13.402 10.454 9.380 1.00 94.31 134 LYS A N 1
ATOM 1025 C CA . LYS A 1 134 ? -14.802 10.557 8.945 1.00 94.31 134 LYS A CA 1
ATOM 1026 C C . LYS A 1 134 ? -15.643 9.389 9.443 1.00 94.31 134 LYS A C 1
ATOM 1028 O O . LYS A 1 134 ? -16.714 9.604 10.001 1.00 94.31 134 LYS A O 1
ATOM 1033 N N . SER A 1 135 ? -15.169 8.161 9.242 1.00 92.38 135 SER A N 1
ATOM 1034 C CA . SER A 1 135 ? -15.875 6.952 9.665 1.00 92.38 135 SER A CA 1
ATOM 1035 C C . SER A 1 135 ? -14.896 5.895 10.163 1.00 92.38 135 S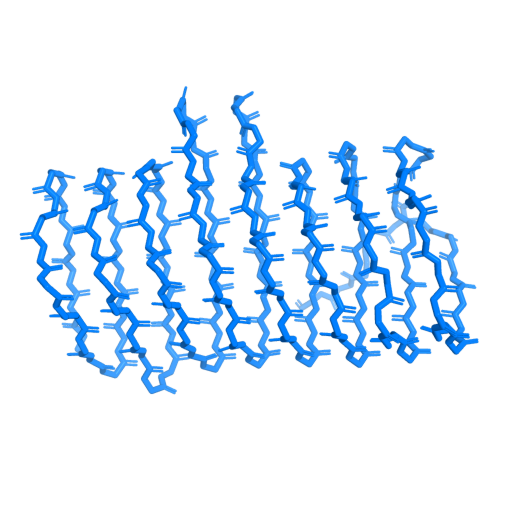ER A C 1
ATOM 1037 O O . SER A 1 135 ? -13.982 5.477 9.450 1.00 92.38 135 SER A O 1
ATOM 1039 N N . LEU A 1 136 ? -15.103 5.480 11.410 1.00 93.44 136 LEU A N 1
ATOM 1040 C CA . LEU A 1 136 ? -14.345 4.441 12.088 1.00 93.44 136 LEU A CA 1
ATOM 1041 C C . LEU A 1 136 ? -15.327 3.563 12.866 1.00 93.44 136 LEU A C 1
ATOM 1043 O O . LEU A 1 136 ? -16.027 4.071 13.741 1.00 93.44 136 LEU A O 1
ATOM 1047 N N . GLY A 1 137 ? -15.382 2.272 12.543 1.00 92.69 137 GLY A N 1
ATOM 1048 C CA . GLY A 1 137 ? -16.241 1.308 13.227 1.00 92.69 137 GLY A CA 1
ATOM 1049 C C . GLY A 1 137 ? -15.668 0.907 14.583 1.00 92.69 137 GLY A C 1
ATOM 1050 O O . GLY A 1 137 ? -16.116 1.376 15.628 1.00 92.69 137 GLY A O 1
ATOM 1051 N N . LYS A 1 138 ? -14.661 0.031 14.576 1.00 93.56 138 LYS A N 1
ATOM 1052 C CA . LYS A 1 138 ? -14.022 -0.505 15.782 1.00 93.56 138 LYS A CA 1
ATOM 1053 C C . LYS A 1 138 ? -12.524 -0.224 15.788 1.00 93.56 138 LYS A C 1
ATOM 1055 O O . LYS A 1 138 ? -11.848 -0.391 14.779 1.00 93.56 138 LYS A O 1
ATOM 1060 N N . ALA A 1 139 ? -11.992 0.148 16.949 1.00 91.25 139 ALA A N 1
ATOM 1061 C CA . ALA A 1 139 ? -10.564 0.353 17.154 1.00 91.25 139 ALA A CA 1
ATOM 1062 C C . ALA A 1 139 ? -10.028 -0.564 18.253 1.00 91.25 139 ALA A C 1
ATOM 1064 O O . ALA A 1 139 ? -10.610 -0.663 19.332 1.00 91.25 139 ALA A O 1
ATOM 1065 N N . ASN A 1 140 ? -8.898 -1.207 17.979 1.00 91.00 140 ASN A N 1
ATOM 1066 C CA . ASN A 1 140 ? -8.171 -2.043 18.922 1.00 91.00 140 ASN A CA 1
ATOM 1067 C C . ASN A 1 140 ? -6.722 -1.566 19.021 1.00 91.00 140 ASN A C 1
ATOM 1069 O O . ASN A 1 140 ? -6.155 -1.034 18.067 1.00 91.00 140 ASN A O 1
ATOM 1073 N N . PHE A 1 141 ? -6.094 -1.832 20.158 1.00 86.12 141 PHE A N 1
ATOM 1074 C CA . PHE A 1 141 ? -4.668 -1.616 20.353 1.00 86.12 141 PHE A CA 1
ATOM 1075 C C . PHE A 1 141 ? -4.023 -2.939 20.769 1.00 86.12 141 PHE A C 1
ATOM 1077 O O . PHE A 1 141 ? -4.485 -3.584 21.710 1.00 86.12 141 PHE A O 1
ATOM 1084 N N . SER A 1 142 ? -2.986 -3.371 20.052 1.00 83.94 142 SER A N 1
ATOM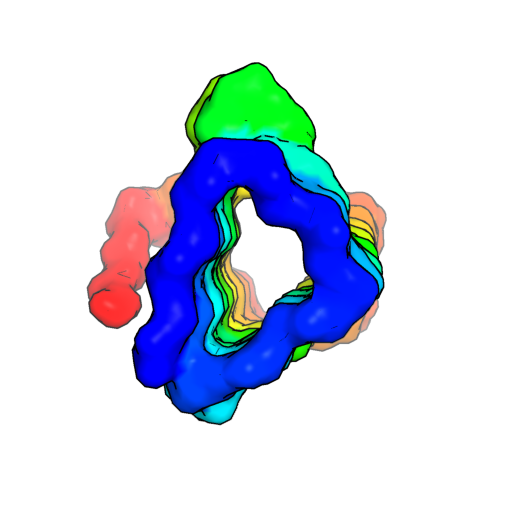 1085 C CA . SER A 1 142 ? -2.284 -4.625 20.328 1.00 83.94 142 SER A CA 1
ATOM 1086 C C . SER A 1 142 ? -0.828 -4.540 19.892 1.00 83.94 142 SER A C 1
ATOM 1088 O O . SER A 1 142 ? -0.540 -4.404 18.710 1.00 83.94 142 SER A O 1
ATOM 1090 N N . TYR A 1 143 ? 0.098 -4.758 20.827 1.00 72.81 143 TYR A N 1
ATOM 1091 C CA . TYR A 1 143 ? 1.519 -4.942 20.504 1.00 72.81 143 TYR A CA 1
ATOM 1092 C C . TYR A 1 143 ? 1.808 -6.261 19.769 1.00 72.81 143 TYR A C 1
ATOM 1094 O O . TYR A 1 143 ? 2.895 -6.446 19.225 1.00 72.81 143 TYR A O 1
ATOM 1102 N N . LYS A 1 144 ? 0.856 -7.204 19.758 1.00 71.06 144 LYS A N 1
ATOM 1103 C CA . LYS A 1 144 ? 0.955 -8.428 18.960 1.00 71.06 144 LYS A CA 1
ATOM 1104 C C . LYS A 1 144 ? 0.370 -8.152 17.584 1.00 71.06 144 LYS A C 1
ATOM 1106 O O . LYS A 1 144 ? -0.826 -7.875 17.475 1.00 71.06 144 LYS A O 1
ATOM 1111 N N . LEU A 1 145 ? 1.211 -8.249 16.555 1.00 63.94 145 LEU A N 1
ATOM 1112 C CA . LEU A 1 145 ? 0.748 -8.236 15.173 1.00 63.94 145 LEU A CA 1
ATOM 1113 C C . LEU A 1 145 ? -0.233 -9.403 14.969 1.00 63.94 145 LEU A C 1
ATOM 1115 O O . LEU A 1 145 ? 0.103 -10.534 15.334 1.00 63.94 145 LEU A O 1
ATOM 1119 N N . PRO A 1 146 ? -1.436 -9.153 14.432 1.00 59.38 146 PRO A N 1
ATOM 1120 C CA . PRO A 1 146 ? -2.355 -10.225 14.082 1.00 59.38 146 PRO A CA 1
ATOM 1121 C C . PRO A 1 146 ? -1.724 -11.106 12.996 1.00 59.38 146 PRO A C 1
ATOM 1123 O O . PRO A 1 146 ? -0.980 -10.625 12.140 1.00 59.38 146 PRO A O 1
ATOM 1126 N N . SER A 1 147 ? -1.997 -12.408 13.050 1.00 56.53 147 SER A N 1
ATOM 1127 C CA . SER A 1 147 ? -1.589 -13.355 12.011 1.00 56.53 147 SER A CA 1
ATOM 1128 C C . SER A 1 147 ? -2.346 -13.044 10.717 1.00 56.53 147 SER A C 1
ATOM 1130 O O . SER A 1 147 ? -3.567 -13.204 10.680 1.00 56.53 147 SER A O 1
ATOM 1132 N N . PHE A 1 148 ? -1.618 -12.570 9.704 1.00 50.12 148 PHE A N 1
ATOM 1133 C CA . PHE A 1 148 ? -2.103 -12.319 8.343 1.00 50.12 148 PHE A CA 1
ATOM 1134 C C . PHE 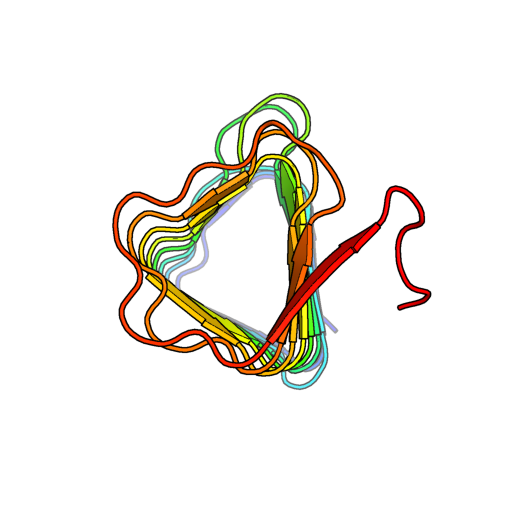A 1 148 ? -1.951 -13.547 7.447 1.00 50.12 148 PHE A C 1
ATOM 1136 O O . PHE A 1 148 ? -0.906 -14.228 7.560 1.00 50.12 148 PHE A O 1
#

Radius of gyration: 14.44 Å; Cα contacts (8 Å, |Δi|>4): 486; chains: 1; bounding box: 32×28×40 Å

Mean predicted aligned error: 3.86 Å

Solvent-accessible surface area (backbone atoms only — not comparable to full-atom values): 6648 Å² total; per-residue (Å²): 112,46,81,45,73,46,82,44,79,43,69,66,48,77,41,52,26,38,40,39,42,36,37,39,41,31,50,34,40,40,17,70,43,30,32,38,38,42,24,25,41,37,30,48,32,39,34,19,44,34,32,38,40,35,13,38,82,41,55,23,38,31,46,31,36,46,26,40,35,34,39,38,34,24,64,76,27,52,22,38,31,43,32,39,39,29,44,34,36,40,36,23,23,25,40,32,44,30,38,35,28,51,31,38,35,39,27,49,58,24,36,33,45,30,33,59,35,31,50,32,39,34,35,46,38,89,58,55,47,71,77,39,80,74,36,73,67,43,83,46,78,37,83,65,80,77,91,127

Sequence (148 aa):
MVYLQGYVREGIIKDTEIIAVGSLNSKLVVADNSVVIVGSGRADVLSGLKCIVISMKKLLLIEHMHCGDAVLMGLKEPLVVGSLRARRLYARKTYIGSLEADYAVLGELCIVDVLERVDEITFADPHLYFKNIKSLGKANFSYKLPSF

Foldseek 3Di:
DDEAEEAAAEAEAEDQEYAHEEEDDYAYAEHAAEYHYAEAYEYAEHEYQEYEHEYEQYEHEYAYYYYAEYEEYYDNAAYEYNADAYQEEEYESHEYAEDDYQEYEYEYNYEYAEDCEYQEYEYLYPRYYYNYYDYYNYYYYDVDDDDD